Protein AF-A0A2L2Z8E0-F1 (afdb_monomer_lite)

Organism: Parasteatoda tepidariorum (NCBI:txid114398)

Foldseek 3Di:
DDPPDDPPPPVPQKDKDWDFDADPVGTQPQLIDIDIDHCPDDDPAPRCHPVVVVCSCVPGNPVRDDPPDDD

Sequence (71 aa):
NSKIGAIVNCSSKNRLIFVHAGTSAGFVQGAELIYTASSQTGDYHGQMNFENFRKWVLEKLLPNLQPESVV

pLDDT: mean 79.78, std 18.19, range [40.75, 97.44]

Structure (mmCIF, N/CA/C/O backbone):
data_AF-A0A2L2Z8E0-F1
#
_entry.id   AF-A0A2L2Z8E0-F1
#
loop_
_atom_site.group_PDB
_atom_site.id
_atom_site.type_symbol
_atom_site.label_atom_id
_atom_site.label_alt_id
_atom_site.label_comp_id
_atom_site.label_asym_id
_a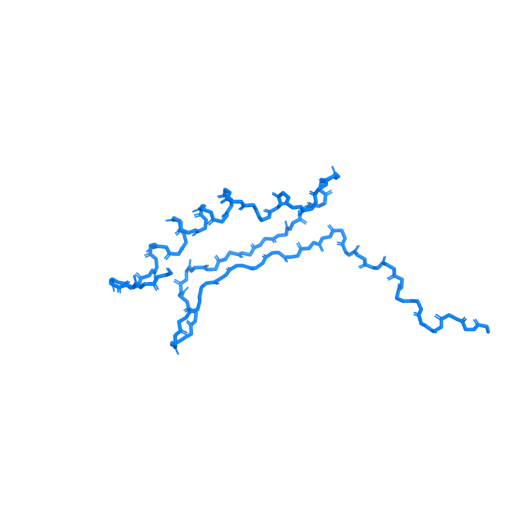tom_site.label_entity_id
_atom_site.label_seq_id
_atom_site.pdbx_PDB_ins_code
_atom_site.Cartn_x
_atom_site.Cartn_y
_atom_site.Cartn_z
_atom_site.occupancy
_atom_site.B_iso_or_equiv
_atom_site.auth_seq_id
_atom_site.auth_comp_id
_atom_site.auth_asym_id
_atom_site.auth_atom_id
_atom_site.pdbx_PDB_model_num
ATOM 1 N N . ASN A 1 1 ? 1.085 -29.612 -38.981 1.00 42.12 1 ASN A N 1
ATOM 2 C CA . ASN A 1 1 ? 2.175 -29.722 -37.9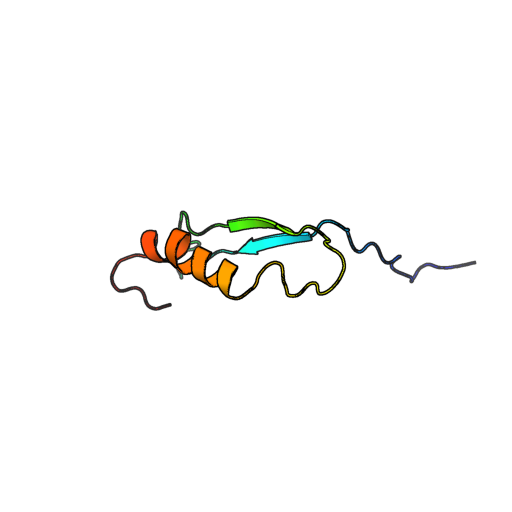89 1.00 42.12 1 ASN A CA 1
ATOM 3 C C . ASN A 1 1 ? 1.923 -28.784 -36.829 1.00 42.12 1 ASN A C 1
ATOM 5 O O . ASN A 1 1 ? 2.183 -27.592 -36.921 1.00 42.12 1 ASN A O 1
ATOM 9 N N . SER A 1 2 ? 1.319 -29.340 -35.783 1.00 40.75 2 SER A N 1
ATOM 10 C CA . SER A 1 2 ? 0.862 -28.661 -34.576 1.00 40.75 2 SER A CA 1
ATOM 11 C C . SER A 1 2 ? 1.991 -27.973 -33.809 1.00 40.75 2 SER A C 1
ATOM 13 O O . SER A 1 2 ? 2.979 -28.605 -33.450 1.00 40.75 2 SER A O 1
ATOM 15 N N . LYS A 1 3 ? 1.765 -26.713 -33.437 1.00 48.94 3 LYS A N 1
ATOM 16 C CA . LYS A 1 3 ? 2.126 -26.206 -32.105 1.00 48.94 3 LYS A CA 1
ATOM 17 C C . LYS A 1 3 ? 0.899 -25.553 -31.465 1.00 48.94 3 LYS A C 1
ATOM 19 O O . LYS A 1 3 ? 0.919 -24.401 -31.058 1.00 48.94 3 LYS A O 1
ATOM 24 N N . ILE A 1 4 ? -0.190 -26.318 -31.395 1.00 56.62 4 ILE A N 1
ATOM 25 C CA . ILE A 1 4 ? -1.242 -26.087 -30.403 1.00 56.62 4 ILE A CA 1
ATOM 26 C C . ILE A 1 4 ? -0.653 -26.609 -29.090 1.00 56.62 4 ILE A C 1
ATOM 28 O O . ILE A 1 4 ? -0.411 -27.806 -28.975 1.00 56.62 4 ILE A O 1
ATOM 32 N N . GLY A 1 5 ? -0.316 -25.715 -28.159 1.00 55.88 5 GLY A N 1
ATOM 33 C CA . GLY A 1 5 ? 0.174 -26.100 -26.827 1.00 55.88 5 GLY A CA 1
ATOM 34 C C . GLY A 1 5 ? 1.362 -25.304 -26.289 1.00 55.88 5 GLY A C 1
ATOM 35 O O . GLY A 1 5 ? 1.629 -25.368 -25.095 1.00 55.88 5 GLY A O 1
ATOM 36 N N . ALA A 1 6 ? 2.054 -24.511 -27.111 1.00 54.03 6 ALA A N 1
ATOM 37 C CA . ALA A 1 6 ? 3.003 -23.535 -26.585 1.00 54.03 6 ALA A CA 1
ATOM 38 C C . ALA A 1 6 ? 2.278 -22.196 -26.440 1.00 54.03 6 ALA A C 1
ATOM 40 O O . ALA A 1 6 ? 2.042 -21.513 -27.437 1.00 54.03 6 ALA A O 1
ATOM 41 N N . ILE A 1 7 ? 1.927 -21.821 -25.206 1.00 60.44 7 ILE A N 1
ATOM 42 C CA . ILE A 1 7 ? 1.686 -20.413 -24.887 1.00 60.44 7 ILE A CA 1
ATOM 43 C C . ILE A 1 7 ? 2.995 -19.715 -25.250 1.00 60.44 7 ILE A C 1
ATOM 45 O O . ILE A 1 7 ? 4.012 -19.894 -24.578 1.00 60.44 7 ILE A O 1
ATOM 49 N N . VAL A 1 8 ? 2.998 -18.999 -26.377 1.00 57.88 8 VAL A N 1
ATOM 50 C CA . VAL A 1 8 ? 4.076 -18.071 -26.717 1.00 57.88 8 VAL A CA 1
ATOM 51 C C . VAL A 1 8 ? 4.274 -17.233 -25.467 1.00 57.88 8 VAL A C 1
ATOM 53 O O . VAL A 1 8 ? 3.277 -16.753 -24.931 1.00 57.88 8 VAL A O 1
ATOM 56 N N . ASN A 1 9 ? 5.502 -17.119 -24.952 1.00 55.97 9 ASN A N 1
ATOM 57 C CA . ASN A 1 9 ? 5.763 -16.261 -23.804 1.00 55.97 9 ASN A CA 1
ATOM 58 C C . ASN A 1 9 ? 5.350 -14.834 -24.184 1.00 55.97 9 ASN A C 1
ATOM 60 O O . ASN A 1 9 ? 6.106 -14.074 -24.780 1.00 55.97 9 ASN A O 1
ATOM 64 N N . CYS A 1 10 ? 4.108 -14.516 -23.857 1.00 52.84 10 CYS A N 1
ATOM 65 C CA . CYS A 1 10 ? 3.459 -13.249 -24.076 1.00 52.84 10 CYS A CA 1
ATOM 66 C C . CYS A 1 10 ? 3.562 -12.464 -22.770 1.00 52.84 10 CYS A C 1
ATOM 68 O O . CYS A 1 10 ? 2.604 -11.799 -22.386 1.00 52.84 10 CYS A O 1
ATOM 70 N N . SER A 1 11 ? 4.680 -12.606 -22.031 1.00 58.00 11 SER A N 1
ATOM 71 C CA . SER A 1 11 ? 4.936 -11.769 -20.865 1.00 58.00 11 SER A CA 1
ATOM 72 C C . SER A 1 11 ? 4.887 -10.327 -21.344 1.00 58.00 11 SER A C 1
ATOM 74 O O . SER A 1 11 ? 5.747 -9.838 -22.081 1.00 58.00 11 SER A O 1
ATOM 76 N N . SER A 1 12 ? 3.784 -9.668 -21.016 1.00 58.41 12 SER A N 1
ATOM 77 C CA . SER A 1 12 ? 3.591 -8.278 -21.344 1.00 58.41 12 SER A CA 1
ATOM 78 C C . SER A 1 12 ? 4.696 -7.518 -20.619 1.00 58.41 12 SER A C 1
ATOM 80 O O . SER A 1 12 ? 4.845 -7.612 -19.399 1.00 58.41 12 SER A O 1
ATOM 82 N N . LYS A 1 13 ? 5.501 -6.772 -21.383 1.00 63.56 13 LYS A N 1
ATOM 83 C CA . LYS A 1 13 ? 6.504 -5.841 -20.835 1.00 63.56 13 LYS A CA 1
ATOM 84 C C . LYS A 1 13 ? 5.882 -4.885 -19.807 1.00 63.56 13 LYS A C 1
ATOM 86 O O . LYS A 1 13 ? 6.562 -4.415 -18.906 1.00 63.56 13 LYS A O 1
ATOM 91 N N . ASN A 1 14 ? 4.573 -4.672 -19.924 1.00 69.25 14 ASN A N 1
ATOM 92 C CA . ASN A 1 14 ? 3.768 -3.889 -19.010 1.00 69.25 14 ASN A CA 1
ATOM 93 C C . ASN A 1 14 ? 2.987 -4.836 -18.095 1.00 69.25 14 ASN A C 1
ATOM 95 O O . ASN A 1 14 ? 2.204 -5.666 -18.567 1.00 69.25 14 ASN A O 1
ATOM 99 N N . ARG A 1 15 ? 3.189 -4.702 -16.786 1.00 77.56 15 ARG A N 1
ATOM 100 C CA . ARG A 1 15 ? 2.356 -5.348 -15.764 1.00 77.56 15 ARG A CA 1
ATOM 101 C C . ARG A 1 15 ? 1.580 -4.259 -15.044 1.00 77.56 15 ARG A C 1
ATOM 103 O O . ARG A 1 15 ? 2.121 -3.184 -14.810 1.00 77.56 15 ARG A O 1
ATOM 110 N N . LEU A 1 16 ? 0.330 -4.526 -14.701 1.00 82.94 16 LEU A N 1
ATOM 111 C CA . LEU A 1 16 ? -0.456 -3.630 -13.864 1.00 82.94 16 LEU A CA 1
ATOM 112 C C . LEU A 1 16 ? -0.317 -4.088 -12.413 1.00 82.94 16 LEU A C 1
ATOM 114 O O . LEU A 1 16 ? -0.518 -5.264 -12.119 1.00 82.94 16 LEU A O 1
ATOM 118 N N . ILE A 1 17 ? 0.042 -3.170 -11.525 1.00 86.69 17 ILE A N 1
ATOM 119 C CA . ILE A 1 17 ? -0.001 -3.371 -10.082 1.00 86.69 17 ILE A CA 1
ATOM 120 C C . ILE A 1 17 ? -1.275 -2.709 -9.574 1.00 86.69 17 ILE A C 1
ATOM 122 O O . ILE A 1 17 ? -1.552 -1.552 -9.890 1.00 86.69 17 ILE A O 1
ATOM 126 N N . PHE A 1 18 ? -2.036 -3.474 -8.797 1.00 91.62 18 PHE A N 1
ATOM 127 C CA . PHE A 1 18 ? -3.256 -3.050 -8.128 1.00 91.62 18 PHE A CA 1
ATOM 128 C C . PHE A 1 18 ? -3.147 -3.429 -6.650 1.00 91.62 18 PHE A C 1
ATOM 130 O O . PHE A 1 18 ? -2.906 -4.594 -6.331 1.00 91.62 18 PHE A O 1
ATOM 137 N N . VAL A 1 19 ? -3.309 -2.452 -5.760 1.00 94.25 19 VAL A N 1
ATOM 138 C CA . VAL A 1 19 ? -3.274 -2.632 -4.304 1.00 94.25 19 VAL A CA 1
ATOM 139 C C . VAL A 1 19 ? -4.504 -1.967 -3.706 1.00 94.25 19 VAL A C 1
ATOM 141 O O . VAL A 1 19 ? -4.841 -0.841 -4.072 1.00 94.25 19 VAL A O 1
ATOM 144 N N . HIS A 1 20 ? -5.176 -2.673 -2.800 1.00 96.62 20 HIS A N 1
ATOM 145 C CA . HIS A 1 20 ? -6.360 -2.180 -2.110 1.00 96.62 20 HIS A CA 1
ATOM 146 C C . HIS A 1 20 ? -6.559 -2.924 -0.784 1.00 96.62 20 HIS A C 1
ATOM 148 O O . HIS A 1 20 ? -6.215 -4.101 -0.680 1.00 96.62 20 HIS A O 1
ATOM 154 N N . ALA A 1 21 ? -7.157 -2.261 0.208 1.00 96.50 21 ALA A N 1
ATOM 155 C CA . ALA A 1 21 ? -7.647 -2.898 1.431 1.00 96.50 21 ALA A CA 1
ATOM 156 C C . ALA A 1 21 ? -9.156 -3.162 1.372 1.00 96.50 21 ALA A C 1
ATOM 158 O O . ALA A 1 21 ? -9.920 -2.311 0.907 1.00 96.50 21 ALA A O 1
ATOM 159 N N . GLY A 1 22 ? -9.571 -4.330 1.860 1.00 95.12 22 GLY A N 1
ATOM 160 C CA . GLY A 1 22 ? -10.969 -4.726 1.998 1.00 95.12 22 GLY A CA 1
ATOM 161 C C . GLY A 1 22 ? -11.377 -4.880 3.462 1.00 95.12 22 GLY A C 1
ATOM 162 O O . GLY A 1 22 ? -10.555 -5.175 4.323 1.00 95.12 22 GLY A O 1
ATOM 163 N N . THR A 1 23 ? -12.666 -4.704 3.715 1.00 92.12 23 THR A N 1
ATOM 164 C CA . THR A 1 23 ? -13.364 -4.932 4.984 1.00 92.12 23 THR A CA 1
ATOM 165 C C . THR A 1 23 ? -14.543 -5.877 4.738 1.00 92.12 23 THR A C 1
ATOM 167 O O . THR A 1 23 ? -14.868 -6.193 3.590 1.00 92.12 23 THR A O 1
ATOM 170 N N . SER A 1 24 ? -15.246 -6.286 5.796 1.00 92.62 24 SER A N 1
ATOM 171 C CA . SER A 1 24 ? -16.505 -7.035 5.666 1.00 92.62 24 SER A CA 1
ATOM 172 C C . SER A 1 24 ? -17.599 -6.270 4.906 1.00 92.62 24 SER A C 1
ATOM 174 O O . SER A 1 24 ? -18.496 -6.894 4.346 1.00 92.62 24 SER A O 1
ATOM 176 N N . ALA A 1 25 ? -17.513 -4.937 4.844 1.00 92.31 25 ALA A N 1
ATOM 177 C CA . ALA A 1 25 ? -18.434 -4.071 4.108 1.00 92.31 25 ALA A CA 1
ATOM 178 C C . ALA A 1 25 ? -17.960 -3.743 2.676 1.00 92.31 25 ALA A C 1
ATOM 180 O O . ALA A 1 25 ? -18.613 -2.976 1.972 1.00 92.31 25 ALA A O 1
ATOM 181 N N . GLY A 1 26 ? -16.832 -4.309 2.234 1.00 95.25 26 GLY A N 1
ATOM 182 C CA . GLY A 1 26 ? -16.225 -4.030 0.933 1.00 95.25 26 GLY A CA 1
ATOM 183 C C . GLY A 1 26 ? -14.938 -3.215 1.037 1.00 95.25 26 GLY A C 1
ATOM 184 O O . GLY A 1 26 ? -14.255 -3.219 2.060 1.00 95.25 26 GLY A O 1
ATOM 185 N N . PHE A 1 27 ? -14.563 -2.555 -0.054 1.00 96.81 27 PHE A N 1
ATOM 186 C CA . PHE A 1 27 ? -13.288 -1.852 -0.179 1.00 96.81 27 PHE A CA 1
ATOM 187 C C . PHE A 1 27 ? -13.220 -0.565 0.659 1.00 96.81 27 PHE A C 1
ATOM 189 O O . PHE A 1 27 ? -14.181 0.197 0.719 1.00 96.81 27 PHE A O 1
ATOM 196 N N . VAL A 1 28 ? -12.059 -0.305 1.274 1.00 96.69 28 VAL A N 1
ATOM 197 C CA . VAL A 1 28 ? -11.788 0.952 1.995 1.00 96.69 28 VAL A CA 1
ATOM 198 C C . VAL A 1 28 ? -11.654 2.092 0.987 1.00 96.69 28 VAL A C 1
ATOM 200 O O . VAL A 1 28 ? -10.639 2.200 0.303 1.00 96.69 28 VAL A O 1
ATOM 203 N N . GLN A 1 29 ? -12.676 2.932 0.872 1.00 97.06 29 GLN A N 1
ATOM 204 C CA . GLN A 1 29 ? -12.691 4.035 -0.089 1.00 97.06 29 GLN A CA 1
ATOM 205 C C . GLN A 1 29 ? -11.435 4.918 0.038 1.00 97.06 29 GLN A C 1
ATOM 207 O O . GLN A 1 29 ? -11.123 5.379 1.129 1.00 97.06 29 GLN A O 1
ATOM 212 N N . GLY A 1 30 ? -10.722 5.163 -1.067 1.00 96.81 30 GLY A N 1
ATOM 213 C CA . GLY A 1 30 ? -9.506 5.989 -1.090 1.00 96.81 30 GLY A CA 1
ATOM 214 C C . GLY A 1 30 ? -8.204 5.226 -0.816 1.00 96.81 30 GLY A C 1
ATOM 215 O O . GLY A 1 30 ? -7.121 5.815 -0.894 1.00 96.81 30 GLY A O 1
ATOM 216 N N . ALA A 1 31 ? -8.287 3.925 -0.513 1.00 97.44 31 ALA A N 1
ATOM 217 C CA . ALA A 1 31 ? -7.129 3.058 -0.320 1.00 97.44 31 ALA A CA 1
ATOM 218 C C . ALA A 1 31 ? -6.636 2.397 -1.620 1.00 97.44 31 ALA A C 1
ATOM 220 O O . ALA A 1 31 ? -5.747 1.547 -1.568 1.00 97.44 31 ALA A O 1
ATOM 221 N N . GLU A 1 32 ? -7.184 2.733 -2.786 1.00 96.69 32 GLU A N 1
ATOM 222 C CA . GLU A 1 32 ? -6.736 2.179 -4.057 1.00 96.69 32 GLU A CA 1
ATOM 223 C C . GLU A 1 32 ? -5.381 2.751 -4.504 1.00 96.69 32 GLU A C 1
ATOM 225 O O . GLU A 1 32 ? -5.095 3.948 -4.407 1.00 96.69 32 GLU A O 1
ATOM 230 N N . LEU A 1 33 ? -4.539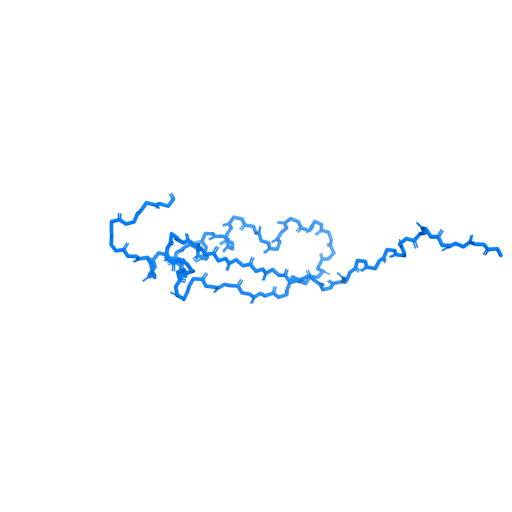 1.877 -5.050 1.00 94.00 33 LEU A N 1
ATOM 231 C CA . LEU A 1 33 ? -3.321 2.250 -5.755 1.00 94.00 33 LEU A CA 1
ATOM 232 C C . LEU A 1 33 ? -3.179 1.384 -7.005 1.00 94.00 33 LEU A C 1
ATOM 234 O O . LEU A 1 33 ? -3.062 0.162 -6.919 1.00 94.00 33 LEU A O 1
ATOM 238 N N . ILE A 1 34 ? -3.173 2.035 -8.169 1.00 91.88 34 ILE A N 1
ATOM 239 C CA . ILE A 1 34 ? -3.087 1.383 -9.476 1.00 91.88 34 ILE A CA 1
ATOM 240 C C . ILE A 1 34 ? -1.974 2.041 -10.281 1.00 91.88 34 ILE A C 1
ATOM 242 O O . ILE A 1 34 ? -2.001 3.251 -10.496 1.00 91.88 34 ILE A O 1
ATOM 246 N N . TYR A 1 35 ? -0.999 1.260 -10.737 1.00 86.06 35 TYR A N 1
ATOM 247 C CA . TYR A 1 35 ? 0.074 1.766 -11.592 1.00 86.06 35 TYR A CA 1
ATOM 248 C C . TYR A 1 35 ? 0.672 0.665 -12.463 1.00 86.06 35 TYR A C 1
ATOM 250 O O . TYR A 1 35 ? 0.637 -0.518 -12.132 1.00 86.06 35 TYR A O 1
ATOM 258 N N . THR A 1 36 ? 1.238 1.045 -13.604 1.00 82.69 36 THR A N 1
ATOM 259 C CA . THR A 1 36 ? 1.963 0.111 -14.466 1.00 82.69 36 THR A CA 1
ATOM 260 C C . THR A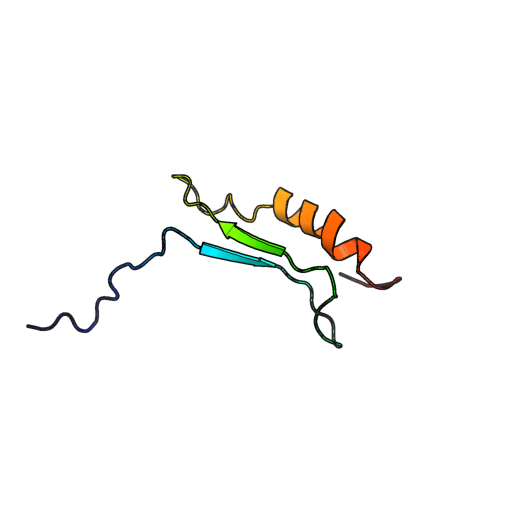 1 36 ? 3.387 -0.072 -13.954 1.00 82.69 36 THR A C 1
ATOM 262 O O . THR A 1 36 ? 4.146 0.895 -13.885 1.00 82.69 36 THR A O 1
ATOM 265 N N . ALA A 1 37 ? 3.779 -1.305 -13.646 1.00 76.81 37 ALA A N 1
ATOM 266 C CA . ALA A 1 37 ? 5.175 -1.651 -13.437 1.00 76.81 37 ALA A CA 1
ATOM 267 C C . ALA A 1 37 ? 5.931 -1.511 -14.761 1.00 76.81 37 ALA A C 1
ATOM 269 O O . ALA A 1 37 ? 5.585 -2.158 -15.756 1.00 76.81 37 ALA A O 1
ATOM 270 N N . SER A 1 38 ? 6.965 -0.671 -14.762 1.00 68.06 38 SER A N 1
ATOM 271 C CA . SER A 1 38 ? 7.877 -0.569 -15.900 1.00 68.06 38 SER A CA 1
ATOM 272 C C . SER A 1 38 ? 8.880 -1.723 -15.847 1.00 68.06 38 SER A C 1
ATOM 274 O O . SER A 1 38 ? 9.426 -2.039 -14.789 1.00 68.06 38 SER A O 1
ATOM 276 N N . SER A 1 39 ? 9.130 -2.375 -16.985 1.00 58.16 39 SER A N 1
ATOM 277 C CA . SER A 1 39 ? 10.194 -3.373 -17.105 1.00 58.16 39 SER A CA 1
ATOM 278 C C . SER A 1 39 ? 11.558 -2.675 -17.160 1.00 58.16 39 SER A C 1
ATOM 280 O O . SER A 1 39 ? 12.164 -2.577 -18.227 1.00 58.16 39 SER A O 1
ATOM 282 N N . GLN A 1 40 ? 12.038 -2.143 -16.037 1.00 54.78 40 GLN A N 1
ATOM 283 C CA . GLN A 1 40 ? 13.458 -1.826 -15.925 1.00 54.78 40 GLN A CA 1
ATOM 284 C C . GLN A 1 40 ? 14.206 -3.141 -15.697 1.00 54.78 40 GLN A C 1
ATOM 286 O O . GLN A 1 40 ? 13.794 -3.999 -14.923 1.00 54.78 40 GLN A O 1
ATOM 291 N N . THR A 1 41 ? 15.210 -3.362 -16.533 1.00 46.09 41 THR A N 1
ATOM 292 C CA . THR A 1 41 ? 15.937 -4.617 -16.700 1.00 46.09 41 THR A CA 1
ATOM 293 C C . THR A 1 41 ? 16.612 -5.056 -15.402 1.00 46.09 41 THR A C 1
ATOM 295 O O . THR A 1 41 ? 17.459 -4.332 -14.889 1.00 46.09 41 THR A O 1
ATOM 298 N N . GLY A 1 42 ? 16.293 -6.268 -14.941 1.00 48.12 42 GLY A N 1
ATOM 299 C CA . GLY A 1 42 ? 16.880 -6.885 -13.749 1.00 48.12 42 GLY A CA 1
ATOM 300 C C . GLY A 1 42 ? 15.953 -6.778 -12.542 1.00 48.12 42 GLY A C 1
ATOM 301 O O . GLY A 1 42 ? 15.545 -5.683 -12.195 1.00 48.12 42 GLY A O 1
ATOM 302 N N . ASP A 1 43 ? 15.628 -7.929 -11.939 1.00 51.44 43 ASP A N 1
ATOM 303 C CA . ASP A 1 43 ? 14.818 -8.043 -10.716 1.00 51.44 43 ASP A CA 1
ATOM 304 C C . ASP A 1 43 ? 13.407 -7.405 -10.829 1.00 51.44 43 ASP A C 1
ATOM 306 O O . ASP A 1 43 ? 13.177 -6.203 -10.748 1.00 51.44 43 ASP A O 1
ATOM 310 N N . TYR A 1 44 ? 12.396 -8.256 -10.995 1.00 51.72 44 TYR A N 1
ATOM 311 C CA . TYR A 1 44 ? 10.985 -7.856 -10.989 1.00 51.72 44 TYR A CA 1
ATOM 312 C C . TYR A 1 44 ? 10.411 -7.656 -9.571 1.00 51.72 44 TYR A C 1
ATOM 314 O O . TYR A 1 44 ? 9.245 -7.276 -9.443 1.00 51.72 44 TYR A O 1
ATOM 322 N N . HIS A 1 45 ? 11.188 -7.925 -8.518 1.00 57.00 45 HIS A N 1
ATOM 323 C CA . HIS A 1 45 ? 10.796 -7.755 -7.117 1.00 57.00 45 HIS A CA 1
ATOM 324 C C . HIS A 1 45 ? 10.853 -6.285 -6.667 1.00 57.00 45 HIS A C 1
ATOM 326 O O . HIS A 1 45 ? 10.254 -5.931 -5.653 1.00 57.00 45 HIS A O 1
ATOM 332 N N . GLY A 1 46 ? 11.494 -5.402 -7.438 1.00 59.72 46 GLY A N 1
ATOM 333 C CA . GLY A 1 46 ? 11.649 -3.991 -7.083 1.00 59.72 46 GLY A CA 1
ATOM 334 C C . GLY A 1 46 ? 10.415 -3.092 -7.247 1.00 59.72 46 GLY A C 1
ATOM 335 O O . GLY A 1 46 ? 10.439 -1.972 -6.743 1.00 59.72 46 GLY A O 1
ATOM 336 N N . GLN A 1 47 ? 9.350 -3.521 -7.940 1.00 70.75 47 GLN A N 1
ATOM 337 C CA . GLN A 1 47 ? 8.257 -2.609 -8.335 1.00 70.75 47 GLN A CA 1
ATOM 338 C C . GLN A 1 47 ? 7.202 -2.399 -7.235 1.00 70.75 47 GLN A C 1
ATOM 340 O O . GLN A 1 47 ? 6.902 -1.255 -6.918 1.00 70.75 47 GLN A O 1
ATOM 345 N N . MET A 1 48 ? 6.695 -3.458 -6.591 1.00 81.81 48 MET A N 1
ATOM 346 C CA . MET A 1 48 ? 5.939 -3.344 -5.332 1.00 81.81 48 MET A CA 1
ATOM 347 C C . MET A 1 48 ? 6.805 -3.875 -4.192 1.00 81.81 48 MET A C 1
ATOM 349 O O . MET A 1 48 ? 6.716 -5.038 -3.811 1.00 81.81 48 MET A O 1
ATOM 353 N N . ASN A 1 49 ? 7.692 -3.020 -3.698 1.00 84.31 49 ASN A N 1
ATOM 354 C CA . ASN A 1 49 ? 8.617 -3.332 -2.614 1.00 84.31 49 ASN A CA 1
ATOM 355 C C . ASN A 1 49 ? 8.093 -2.804 -1.265 1.00 84.31 49 ASN A C 1
ATOM 357 O O . ASN A 1 49 ? 7.032 -2.178 -1.191 1.00 84.31 49 ASN A O 1
ATOM 361 N N . PHE A 1 50 ? 8.861 -3.039 -0.199 1.00 87.50 50 PHE A N 1
ATOM 362 C CA . PHE A 1 50 ? 8.528 -2.573 1.148 1.00 87.50 50 PHE A CA 1
ATOM 363 C C . PHE A 1 50 ? 8.257 -1.064 1.213 1.00 87.50 50 PHE A C 1
ATOM 365 O O . PHE A 1 50 ? 7.288 -0.659 1.843 1.00 87.50 50 PHE A O 1
ATOM 372 N N . GLU A 1 51 ? 9.054 -0.229 0.542 1.00 88.69 51 GLU A N 1
ATOM 373 C CA . GLU A 1 51 ? 8.868 1.228 0.576 1.00 88.69 51 GLU A CA 1
ATOM 374 C C . GLU A 1 51 ? 7.569 1.660 -0.107 1.00 88.69 51 GLU A C 1
ATOM 376 O O . GLU A 1 51 ? 6.837 2.494 0.424 1.00 88.69 51 GLU A O 1
ATOM 381 N N . ASN A 1 52 ? 7.234 1.063 -1.253 1.00 88.25 52 ASN A N 1
ATOM 382 C CA . ASN A 1 52 ? 5.975 1.350 -1.941 1.00 88.25 52 ASN A CA 1
ATOM 383 C C . ASN A 1 52 ? 4.768 0.856 -1.133 1.00 88.25 52 ASN A C 1
ATOM 385 O O . ASN A 1 52 ? 3.767 1.565 -1.036 1.00 88.25 52 ASN A O 1
ATOM 389 N N . PHE A 1 53 ? 4.881 -0.312 -0.493 1.00 91.75 53 PHE A N 1
ATOM 390 C CA . PHE A 1 53 ? 3.862 -0.804 0.433 1.00 91.75 53 PHE A CA 1
ATOM 391 C C . PHE A 1 53 ? 3.701 0.118 1.642 1.00 91.75 53 PHE A C 1
ATOM 393 O O . PHE A 1 53 ? 2.588 0.516 1.968 1.00 91.75 53 PHE A O 1
ATOM 400 N N . ARG A 1 54 ? 4.806 0.524 2.270 1.00 94.19 54 ARG A N 1
ATOM 401 C CA . ARG A 1 54 ? 4.812 1.431 3.420 1.00 94.19 54 ARG A CA 1
ATOM 402 C C . ARG A 1 54 ? 4.184 2.779 3.075 1.00 94.19 54 ARG A C 1
ATOM 404 O O . ARG A 1 54 ? 3.355 3.262 3.839 1.00 94.19 54 ARG A O 1
ATOM 411 N N . LYS A 1 55 ? 4.533 3.369 1.929 1.00 94.56 55 LYS A N 1
ATOM 412 C CA . LYS A 1 55 ? 3.902 4.607 1.443 1.00 94.56 55 LYS A CA 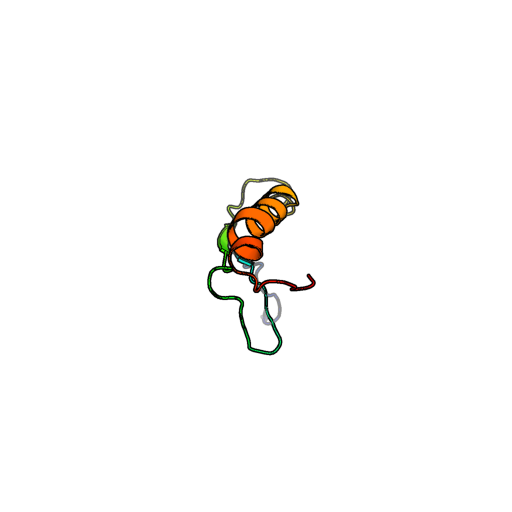1
ATOM 413 C C . LYS A 1 55 ? 2.405 4.428 1.243 1.00 94.56 55 LYS A C 1
ATOM 415 O O . LYS A 1 55 ? 1.634 5.239 1.736 1.00 94.56 55 LYS A O 1
ATOM 420 N N . TRP A 1 56 ? 1.986 3.342 0.595 1.00 95.88 56 TRP A N 1
ATOM 421 C CA . TRP A 1 56 ? 0.567 3.031 0.442 1.00 95.88 56 TRP A CA 1
ATOM 422 C C . TRP A 1 56 ? -0.149 2.915 1.797 1.00 95.88 56 TRP A C 1
ATOM 424 O O . TRP A 1 56 ? -1.207 3.516 1.975 1.00 95.88 56 TRP A O 1
ATOM 434 N N . VAL A 1 57 ? 0.445 2.232 2.781 1.00 96.38 57 VAL A N 1
ATOM 435 C CA . VAL A 1 57 ? -0.130 2.142 4.131 1.00 96.38 57 VAL A CA 1
ATOM 436 C C . VAL A 1 57 ? -0.299 3.534 4.745 1.00 96.38 57 VAL A C 1
ATOM 438 O O . VAL A 1 57 ? -1.391 3.876 5.188 1.00 96.38 57 VAL A O 1
ATOM 441 N N . LEU A 1 58 ? 0.756 4.350 4.750 1.00 96.88 58 LEU A N 1
ATOM 442 C CA . LEU A 1 58 ? 0.757 5.651 5.425 1.00 96.88 58 LEU A CA 1
ATOM 443 C C . LEU A 1 58 ? -0.114 6.704 4.727 1.00 96.88 58 LEU A C 1
ATOM 445 O O . LEU A 1 58 ? -0.744 7.514 5.399 1.00 96.88 58 LEU A O 1
ATOM 449 N N . GLU A 1 59 ? -0.139 6.709 3.395 1.00 97.44 59 GLU A N 1
ATOM 450 C CA . GLU A 1 59 ? -0.740 7.790 2.604 1.00 97.44 59 GLU A CA 1
ATOM 451 C C . GLU A 1 59 ? -2.127 7.444 2.052 1.00 97.44 59 GLU A C 1
ATOM 453 O O . GLU A 1 59 ? -2.900 8.347 1.735 1.00 97.44 59 GLU A O 1
ATOM 458 N N . LYS A 1 60 ? -2.447 6.153 1.900 1.00 97.12 60 LYS A N 1
ATOM 459 C CA . LYS A 1 60 ? -3.706 5.691 1.297 1.00 97.12 60 LYS A CA 1
ATOM 460 C C . LYS A 1 60 ? -4.544 4.863 2.256 1.00 97.12 60 LYS A C 1
ATOM 462 O O . LY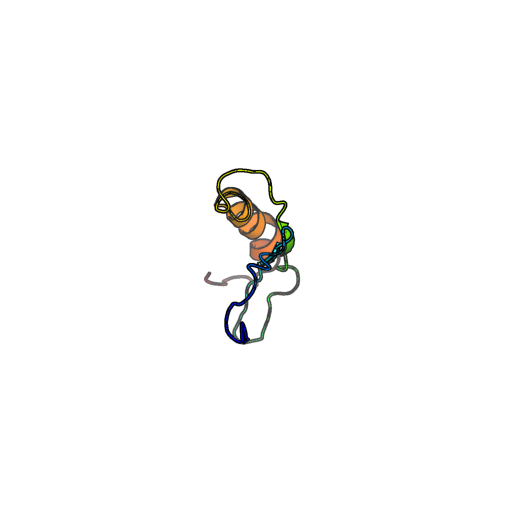S A 1 60 ? -5.739 5.101 2.346 1.00 97.12 60 LYS A O 1
ATOM 467 N N . LEU A 1 61 ? -3.957 3.916 2.985 1.00 96.88 61 LEU A N 1
ATOM 468 C CA . LEU A 1 61 ? -4.739 3.064 3.880 1.00 96.88 61 LEU A CA 1
ATOM 469 C C . LEU A 1 61 ? -5.102 3.773 5.188 1.00 96.88 61 LEU A C 1
ATOM 471 O O . LEU A 1 61 ? -6.280 3.983 5.455 1.00 96.88 61 LEU A O 1
ATOM 475 N N . LEU A 1 62 ? -4.105 4.148 5.996 1.00 96.44 62 LEU A N 1
ATOM 476 C CA . LEU A 1 62 ? -4.317 4.684 7.345 1.00 96.44 62 LEU A CA 1
ATOM 477 C C . LEU A 1 62 ? -5.238 5.915 7.383 1.00 96.44 62 LEU A C 1
ATOM 479 O O . LEU A 1 62 ? -6.112 5.937 8.246 1.00 96.44 62 LEU A O 1
ATOM 483 N N . PRO A 1 63 ? -5.126 6.903 6.472 1.00 97.12 63 PRO A N 1
ATOM 484 C CA . PRO A 1 63 ? -6.012 8.068 6.495 1.00 97.12 63 PRO A CA 1
ATOM 485 C C . PRO A 1 63 ? -7.474 7.743 6.167 1.00 97.12 63 PRO A C 1
ATOM 487 O O . PRO A 1 63 ? -8.353 8.537 6.487 1.00 97.12 63 PRO A O 1
ATOM 490 N N . ASN A 1 64 ? -7.729 6.604 5.515 1.00 96.69 64 ASN A N 1
ATOM 491 C CA . ASN A 1 64 ? -9.058 6.187 5.070 1.00 96.69 64 ASN A CA 1
ATOM 492 C C . ASN A 1 64 ? -9.647 5.041 5.912 1.00 96.69 64 ASN A C 1
ATOM 494 O O . ASN A 1 64 ? -10.775 4.612 5.663 1.00 96.69 64 ASN A O 1
ATOM 498 N N . LEU A 1 65 ? -8.912 4.532 6.907 1.00 95.06 65 LEU A N 1
ATOM 499 C CA . LEU A 1 65 ? -9.445 3.555 7.852 1.00 95.06 65 LEU A CA 1
ATOM 500 C C . LEU A 1 65 ? -10.387 4.221 8.850 1.00 95.06 65 LEU A C 1
ATOM 502 O O . LEU A 1 65 ? -10.183 5.356 9.281 1.00 95.06 65 LEU A O 1
ATOM 506 N N . GLN A 1 66 ? -11.405 3.473 9.266 1.00 92.06 66 GLN A N 1
ATOM 507 C CA . GLN A 1 66 ? -12.233 3.908 10.380 1.00 92.06 66 GLN A CA 1
ATOM 508 C C . GLN A 1 66 ? -11.414 3.885 11.682 1.00 92.06 66 GLN A C 1
ATOM 510 O O . GLN A 1 66 ? -10.517 3.043 11.822 1.00 92.06 66 GLN A O 1
ATOM 515 N N . PRO A 1 67 ? -11.712 4.772 12.647 1.00 92.31 67 PRO A N 1
ATOM 516 C CA . PRO A 1 67 ? -11.122 4.694 13.978 1.00 92.31 67 PRO A CA 1
ATOM 517 C C . PRO A 1 67 ? -11.258 3.286 14.568 1.00 92.31 67 PRO A C 1
ATOM 519 O O . PRO A 1 67 ? -12.234 2.594 14.294 1.00 92.31 67 PRO A O 1
ATOM 522 N N . GLU A 1 68 ? -10.270 2.871 15.363 1.00 91.75 68 GLU A N 1
ATOM 523 C CA . GLU A 1 68 ? -10.270 1.567 16.054 1.00 91.75 68 GLU A CA 1
ATOM 524 C C . GLU A 1 68 ? -10.257 0.341 15.115 1.00 91.75 68 GLU A C 1
ATOM 526 O O . GLU A 1 68 ? -10.555 -0.779 15.527 1.00 91.75 68 GLU A O 1
ATOM 531 N N . SER A 1 69 ? -9.848 0.529 13.856 1.00 90.88 69 SER A N 1
ATOM 532 C CA . SER A 1 69 ? -9.592 -0.578 12.929 1.00 90.88 69 SER A CA 1
ATOM 533 C C . SER A 1 69 ? -8.343 -1.376 13.323 1.00 90.88 69 SER A C 1
ATOM 535 O O . SER A 1 69 ? -7.333 -0.809 13.742 1.00 90.88 69 SER A O 1
ATOM 537 N N . VAL A 1 70 ? -8.387 -2.691 13.103 1.00 89.19 70 VAL A N 1
ATOM 538 C CA . VAL A 1 70 ? -7.229 -3.597 13.193 1.00 89.19 70 VAL A CA 1
ATOM 539 C C . VAL A 1 70 ? -6.847 -4.033 11.779 1.00 89.19 70 VAL A C 1
ATOM 541 O O . VAL A 1 70 ? -7.730 -4.382 10.993 1.00 89.19 70 VAL A O 1
ATOM 544 N N . VAL A 1 71 ? -5.548 -3.981 11.463 1.00 84.38 71 VAL A N 1
ATOM 545 C CA . VAL A 1 71 ? -4.975 -4.236 10.127 1.00 84.38 71 VAL A CA 1
ATOM 546 C C . VAL A 1 71 ? -3.989 -5.391 10.182 1.00 84.38 71 VAL A C 1
ATOM 548 O O . VAL A 1 71 ? -3.173 -5.400 11.131 1.00 84.38 71 VAL A O 1
#

Radius of gyration: 17.58 Å; chains: 1; bounding box: 35×38×54 Å

Secondary structure (DSSP, 8-state):
---TT-------S-EEEEE--EETTEE-TT--EEEEEP--SS-GGGSS-HHHHHHHIIIIIGGGSPTT---